Protein AF-A0A225DKT0-F1 (afdb_monomer)

Radius of gyration: 13.2 Å; Cα contacts (8 Å, |Δi|>4): 100; chains: 1; bounding box: 33×25×31 Å

Nearest PDB structures (foldseek):
  6cvk-assembly1_C  TM=4.003E-01  e=2.630E+00  Hepatitis B virus
  5j0l-assembly3_F  TM=2.875E-01  e=6.139E+00  synthetic construct

Foldseek 3Di:
DDADDPPQNVLLVQLVVVLVVVLVVCVVVVPDDPVLSVLSCQLNVCSVVCRRVVVPDDPVCSLVVRQVVSCVVCPVVPGDNSNVSSVVSRVVTVD

Organism: NCBI:txid1908690

Secondary structure (DSSP, 8-state):
-PPPPTTHHHHHHHHHHHHHHHHHHHHHH--S-HHHHHHHHHHHTTHHHHHHSGGG--HHHIIIIIIIHHHHHHTTTT---HHHHHHHHHHHHH-

pLDDT: mean 95.81, std 5.33, range [65.56, 98.62]

Solvent-accessible surface area (backbone atoms only — not comparable to full-atom values): 5147 Å² total; per-residue (Å²): 123,38,63,41,54,84,28,54,37,60,14,52,51,51,40,47,53,52,48,54,52,49,48,53,54,37,70,70,68,58,81,56,54,72,65,61,51,49,47,54,48,67,36,46,68,60,48,76,59,33,42,53,32,28,86,75,53,53,63,69,56,52,42,53,70,22,22,37,44,43,24,63,76,26,57,95,66,85,49,67,59,42,3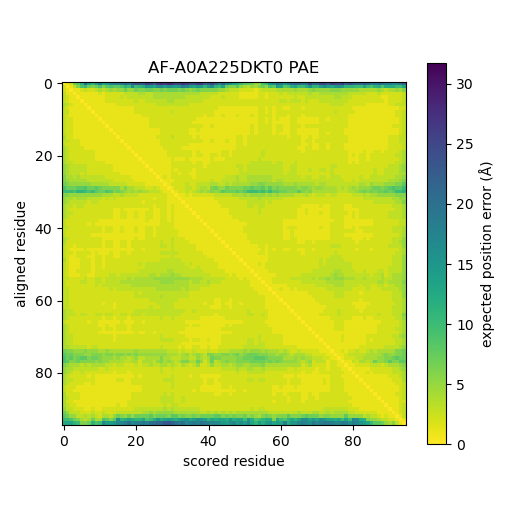9,60,53,26,51,53,36,32,56,67,60,66,109

Sequence (95 aa):
MAVAPEPYLSACVEVLHRASTTCRVWGWSGEVSAEHLADLMDAIHNIPYLVQNWERCDVPFLRESFLLAYQRKWAGRGGIALCDIFDQVVARVGE

Structure (mmCIF, N/CA/C/O backbone):
data_AF-A0A225DKT0-F1
#
_entry.id   AF-A0A225DKT0-F1
#
loop_
_atom_site.group_PDB
_atom_site.id
_atom_site.type_symbol
_atom_site.label_atom_id
_atom_site.label_alt_id
_atom_site.label_comp_id
_atom_site.label_asym_id
_atom_site.label_entity_id
_atom_site.label_seq_id
_atom_site.pdbx_PDB_ins_code
_atom_site.Cartn_x
_atom_site.Cartn_y
_atom_site.Cartn_z
_atom_site.occupancy
_atom_site.B_iso_or_equiv
_atom_site.auth_seq_id
_atom_site.auth_comp_id
_atom_site.auth_asym_id
_atom_site.auth_atom_id
_atom_site.pdbx_PDB_model_num
ATOM 1 N N . MET A 1 1 ? 13.106 9.753 -15.514 1.00 66.69 1 MET A N 1
ATOM 2 C CA . MET A 1 1 ? 11.649 9.588 -15.433 1.00 66.69 1 MET A CA 1
ATOM 3 C C . MET A 1 1 ? 11.253 8.375 -16.241 1.00 66.69 1 MET A C 1
ATOM 5 O O . MET A 1 1 ? 11.037 8.479 -17.445 1.00 66.69 1 MET A O 1
ATOM 9 N N . ALA A 1 2 ? 11.225 7.224 -15.582 1.00 84.44 2 ALA A N 1
ATOM 10 C CA . ALA A 1 2 ? 10.561 6.035 -16.081 1.00 84.44 2 ALA A CA 1
ATOM 11 C C . ALA A 1 2 ? 9.245 5.863 -15.315 1.00 84.44 2 ALA A C 1
ATOM 13 O O . ALA A 1 2 ? 9.207 6.005 -14.092 1.00 84.44 2 ALA A O 1
ATOM 14 N N . VAL A 1 3 ? 8.168 5.566 -16.037 1.00 94.31 3 VAL A N 1
ATOM 15 C CA . VAL A 1 3 ? 6.936 5.078 -15.412 1.00 94.31 3 VAL A CA 1
ATOM 16 C C . VAL A 1 3 ? 7.209 3.682 -14.846 1.00 94.31 3 VAL A C 1
ATOM 18 O O . VAL A 1 3 ? 8.041 2.952 -15.394 1.00 94.31 3 VAL A O 1
ATOM 21 N N . ALA A 1 4 ? 6.532 3.316 -13.757 1.00 96.56 4 ALA A N 1
ATOM 22 C CA . ALA A 1 4 ? 6.591 1.965 -13.214 1.00 96.56 4 ALA A CA 1
ATOM 23 C C . ALA A 1 4 ? 6.316 0.929 -14.319 1.00 96.56 4 ALA A C 1
ATOM 25 O O . ALA A 1 4 ? 5.342 1.080 -15.060 1.00 96.56 4 ALA A O 1
ATOM 26 N N . PRO A 1 5 ? 7.153 -0.109 -14.462 1.00 96.81 5 PRO A N 1
ATOM 27 C CA . PRO A 1 5 ? 6.863 -1.205 -15.362 1.00 96.81 5 PRO A CA 1
ATOM 28 C C . PRO A 1 5 ? 5.780 -2.097 -14.756 1.00 96.81 5 PRO A C 1
ATOM 30 O O . PRO A 1 5 ? 5.572 -2.127 -13.538 1.00 96.81 5 PRO A O 1
ATOM 33 N N . GLU A 1 6 ? 5.131 -2.886 -15.602 1.00 97.00 6 GLU A N 1
ATOM 34 C CA . GLU A 1 6 ? 4.370 -4.025 -15.107 1.00 97.00 6 GLU A CA 1
ATOM 35 C C . GLU A 1 6 ? 5.312 -5.100 -14.534 1.00 97.00 6 GLU A C 1
ATOM 37 O O . GLU A 1 6 ? 6.459 -5.213 -14.980 1.00 97.00 6 GLU A O 1
ATOM 42 N N . PRO A 1 7 ? 4.872 -5.860 -13.515 1.00 97.56 7 PRO A N 1
ATOM 43 C CA . PRO A 1 7 ? 3.529 -5.848 -12.913 1.00 97.56 7 PRO A CA 1
ATOM 44 C C . PRO A 1 7 ? 3.331 -4.789 -11.804 1.00 97.56 7 PRO A C 1
ATOM 46 O O . PRO A 1 7 ? 2.271 -4.697 -11.179 1.00 97.56 7 PRO A O 1
ATOM 49 N N . TYR A 1 8 ? 4.369 -4.004 -11.505 1.00 98.00 8 TYR A N 1
ATOM 50 C CA . TYR A 1 8 ? 4.384 -3.104 -10.353 1.00 98.00 8 TYR A CA 1
ATOM 51 C C . TYR A 1 8 ? 3.480 -1.885 -10.516 1.00 98.00 8 TYR A C 1
ATOM 53 O O . TYR A 1 8 ? 2.924 -1.416 -9.521 1.00 98.00 8 TYR A O 1
ATOM 61 N N . LEU A 1 9 ? 3.308 -1.383 -11.742 1.00 97.94 9 LEU A N 1
A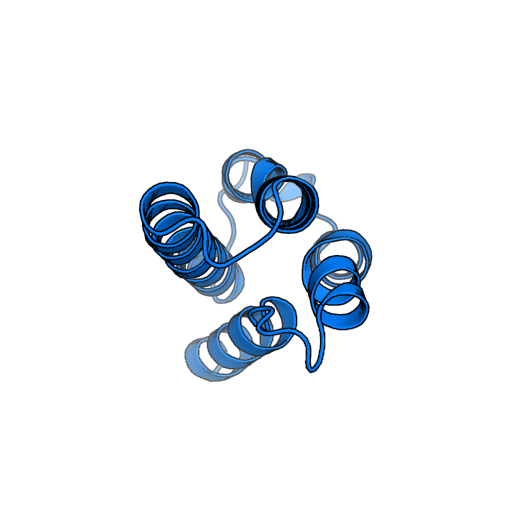TOM 62 C CA . LEU A 1 9 ? 2.348 -0.318 -12.023 1.00 97.94 9 LEU A CA 1
ATOM 63 C C . LEU A 1 9 ? 0.935 -0.748 -11.626 1.00 97.94 9 LEU A C 1
ATOM 65 O O . LEU A 1 9 ? 0.301 -0.063 -10.821 1.00 97.94 9 LEU A O 1
ATOM 69 N N . SER A 1 10 ? 0.474 -1.900 -12.122 1.00 98.38 10 SER A N 1
ATOM 70 C CA . SER A 1 10 ? -0.836 -2.448 -11.768 1.00 98.38 10 SER A CA 1
ATOM 71 C C . SER A 1 10 ? -0.978 -2.667 -10.262 1.00 98.38 10 SER A C 1
ATOM 73 O O . SER A 1 10 ? -2.000 -2.300 -9.680 1.00 98.38 10 SER A O 1
ATOM 75 N N . ALA A 1 11 ? 0.052 -3.203 -9.602 1.00 98.50 11 ALA A N 1
ATOM 76 C CA . ALA A 1 11 ? 0.025 -3.435 -8.158 1.00 98.50 11 ALA A CA 1
ATOM 77 C C . ALA A 1 11 ? -0.085 -2.129 -7.351 1.00 98.50 11 ALA A C 1
ATOM 79 O O . ALA A 1 11 ? -0.902 -2.025 -6.435 1.00 98.50 11 ALA A O 1
ATOM 80 N N . CYS A 1 12 ? 0.683 -1.102 -7.722 1.00 98.38 12 CYS A N 1
ATOM 81 C CA . CYS A 1 12 ? 0.630 0.218 -7.096 1.00 98.38 12 CYS A CA 1
ATOM 82 C C . CYS A 1 12 ? -0.734 0.895 -7.283 1.00 98.38 12 CYS A C 1
ATOM 84 O O . CYS A 1 12 ? -1.272 1.481 -6.341 1.00 98.38 12 CYS A O 1
ATOM 86 N N . VAL A 1 13 ? -1.298 0.814 -8.491 1.00 98.38 13 VAL A N 1
ATOM 87 C CA . VAL A 1 13 ? -2.608 1.396 -8.807 1.00 98.38 13 VAL A CA 1
ATOM 88 C C . VAL A 1 13 ? -3.722 0.697 -8.028 1.00 98.38 13 VAL A C 1
ATOM 90 O O . VAL A 1 13 ? -4.584 1.382 -7.476 1.00 98.38 13 VAL A O 1
ATOM 93 N N . GLU A 1 14 ? -3.691 -0.634 -7.913 1.00 98.62 14 GLU A N 1
ATOM 94 C CA . GLU A 1 14 ? -4.681 -1.382 -7.127 1.00 98.62 14 GLU A CA 1
ATOM 95 C C . GLU A 1 14 ? -4.602 -1.023 -5.635 1.00 98.62 14 GLU A C 1
ATOM 97 O O . GLU A 1 14 ? -5.627 -0.733 -5.015 1.00 98.62 14 GLU A O 1
ATOM 102 N N . VAL A 1 15 ? -3.393 -0.969 -5.060 1.00 98.62 15 VAL A N 1
ATOM 103 C CA . VAL A 1 15 ? -3.181 -0.540 -3.666 1.00 98.62 15 VAL A CA 1
ATOM 104 C C . VAL A 1 15 ? -3.757 0.856 -3.434 1.00 98.62 15 VAL A C 1
ATOM 106 O O . VAL A 1 15 ? -4.524 1.054 -2.488 1.00 98.62 15 VAL A O 1
ATOM 109 N N . LEU A 1 16 ? -3.442 1.810 -4.316 1.00 98.44 16 LEU A N 1
ATOM 110 C CA . LEU A 1 16 ? -3.943 3.180 -4.230 1.00 98.44 16 LEU A CA 1
ATOM 111 C C . LEU A 1 16 ? -5.477 3.215 -4.305 1.00 98.44 16 LEU A C 1
ATOM 113 O O . LEU A 1 16 ? -6.124 3.825 -3.456 1.00 98.44 16 LEU A O 1
ATOM 117 N N . HIS A 1 17 ? -6.069 2.510 -5.271 1.00 98.50 17 HIS A N 1
ATOM 118 C CA . HIS A 1 17 ? -7.519 2.438 -5.449 1.00 98.50 17 HIS A CA 1
ATOM 119 C C . HIS A 1 17 ? -8.234 1.896 -4.201 1.00 98.50 17 HIS A C 1
ATOM 121 O O . HIS A 1 17 ? -9.199 2.503 -3.714 1.00 98.50 17 HIS A O 1
ATOM 127 N N . ARG A 1 18 ? -7.751 0.772 -3.658 1.00 98.44 18 ARG A N 1
ATOM 128 C CA . ARG A 1 18 ? -8.332 0.117 -2.478 1.00 98.44 18 ARG A CA 1
ATOM 129 C C . ARG A 1 18 ? -8.207 0.983 -1.235 1.00 98.44 18 ARG A C 1
ATOM 131 O O . ARG A 1 18 ? -9.199 1.173 -0.528 1.00 98.44 18 ARG A O 1
ATOM 138 N N . ALA A 1 19 ? -7.023 1.538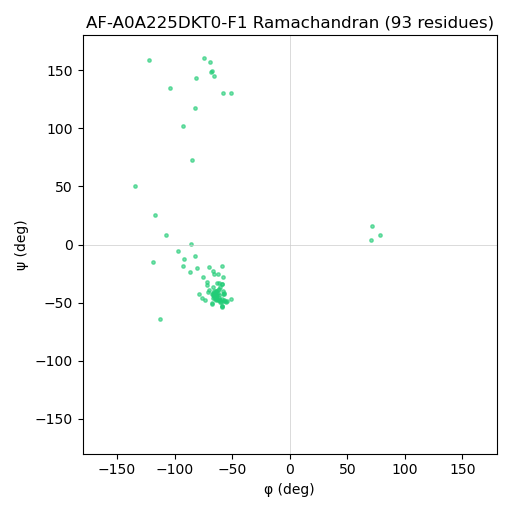 -0.991 1.00 98.19 19 ALA A N 1
ATOM 139 C CA . ALA A 1 19 ? -6.761 2.394 0.157 1.00 98.19 19 ALA A CA 1
ATOM 140 C C . ALA A 1 19 ? -7.591 3.682 0.113 1.00 98.19 19 ALA A C 1
ATOM 142 O O . ALA A 1 19 ? -8.264 4.000 1.092 1.00 98.19 19 ALA A O 1
ATOM 143 N N . SER A 1 20 ? -7.629 4.389 -1.021 1.00 98.06 20 SER A N 1
ATOM 144 C CA . SER A 1 20 ? -8.414 5.624 -1.152 1.00 98.06 20 SER A CA 1
ATOM 145 C C . SER A 1 20 ? -9.919 5.381 -1.000 1.00 98.06 20 SER A C 1
ATOM 147 O O . SER A 1 20 ? -10.603 6.144 -0.316 1.00 98.06 20 SER A O 1
ATOM 149 N N . THR A 1 21 ? -10.445 4.297 -1.580 1.00 97.88 21 THR A N 1
ATOM 150 C CA . THR A 1 21 ? -11.870 3.947 -1.446 1.00 97.88 21 THR A CA 1
ATOM 151 C C . THR A 1 21 ? -12.218 3.588 -0.003 1.00 97.88 21 THR A C 1
ATOM 153 O O . THR A 1 21 ? -13.214 4.080 0.531 1.00 97.88 21 THR A O 1
ATOM 156 N N . THR A 1 22 ? -11.371 2.788 0.648 1.00 96.88 22 THR A N 1
ATOM 157 C CA . THR A 1 22 ? -11.533 2.404 2.057 1.00 96.88 22 THR A CA 1
ATOM 158 C C . THR A 1 22 ? -11.488 3.629 2.966 1.00 96.88 22 THR A C 1
ATOM 160 O O . THR A 1 22 ? -12.397 3.834 3.765 1.00 96.88 22 THR A O 1
ATOM 163 N N . CYS A 1 23 ? -10.499 4.506 2.776 1.00 96.62 23 CYS A N 1
ATOM 164 C CA . CYS A 1 23 ? -10.369 5.753 3.524 1.00 96.62 23 CYS A CA 1
ATOM 165 C C . CYS A 1 23 ? -11.611 6.639 3.398 1.00 96.62 23 CYS A C 1
ATOM 167 O O . CYS A 1 23 ? -12.060 7.204 4.391 1.00 96.62 23 CYS A O 1
ATOM 169 N N . ARG A 1 24 ? -12.197 6.751 2.198 1.00 96.62 24 ARG A N 1
ATOM 170 C CA . ARG A 1 24 ? -13.436 7.515 1.992 1.00 96.62 24 ARG A CA 1
ATOM 171 C C . ARG A 1 24 ? -14.601 6.934 2.797 1.00 96.62 24 ARG A C 1
ATOM 173 O O . ARG A 1 24 ? -15.338 7.691 3.421 1.00 96.62 24 ARG A O 1
ATOM 180 N N . VAL A 1 25 ? -14.786 5.614 2.764 1.00 96.50 25 VAL A N 1
ATOM 181 C CA . VAL A 1 25 ? -15.884 4.939 3.480 1.00 96.50 25 VAL A CA 1
ATOM 182 C C . VAL A 1 25 ? -15.705 5.060 4.993 1.00 96.50 25 VAL A C 1
ATOM 184 O O . VAL A 1 25 ? -16.643 5.424 5.701 1.00 96.50 25 VAL A O 1
ATOM 187 N N . TRP A 1 26 ? -14.499 4.809 5.491 1.00 96.38 26 TRP A N 1
ATOM 188 C CA . TRP A 1 26 ? -14.174 4.912 6.911 1.00 96.38 26 TRP A CA 1
ATOM 189 C C . TRP A 1 26 ? -14.233 6.344 7.437 1.00 96.38 26 TRP A C 1
ATOM 191 O O . TRP A 1 26 ? -14.798 6.579 8.500 1.00 96.38 26 TRP A O 1
ATOM 201 N N . GLY A 1 27 ? -13.726 7.312 6.674 1.00 95.00 27 GLY A N 1
ATOM 202 C CA . GLY A 1 27 ? -13.815 8.727 7.029 1.00 95.00 27 GLY A CA 1
ATOM 203 C C . GLY A 1 27 ? -15.257 9.235 7.098 1.00 95.00 27 GLY A C 1
ATOM 204 O O . GLY A 1 27 ? -15.560 10.088 7.924 1.00 95.00 27 GLY A O 1
ATOM 205 N N . TRP A 1 28 ? -16.155 8.696 6.266 1.00 95.94 28 TRP A N 1
ATOM 206 C CA . TRP A 1 28 ? -17.583 9.022 6.316 1.00 95.94 28 TRP A CA 1
ATOM 207 C C . TRP A 1 28 ? -18.315 8.342 7.478 1.00 95.94 28 TRP A C 1
ATOM 209 O O . TRP A 1 28 ? -19.115 8.976 8.159 1.00 95.94 28 TRP A O 1
ATOM 219 N N . SER A 1 29 ? -18.071 7.047 7.682 1.00 95.81 29 SER A N 1
ATOM 220 C CA . SER A 1 29 ? -18.777 6.246 8.691 1.00 95.81 29 SER A CA 1
ATOM 221 C C . SER A 1 29 ? -18.316 6.529 10.123 1.00 95.81 29 SER A C 1
ATOM 223 O O . SER A 1 29 ? -19.102 6.366 11.053 1.00 95.81 29 SER A O 1
ATOM 225 N N . GLY A 1 30 ? -17.060 6.946 10.312 1.00 92.12 30 GLY A N 1
ATOM 226 C CA . GLY A 1 30 ? -16.466 7.127 11.638 1.00 92.12 30 GLY A CA 1
ATOM 227 C C . GLY A 1 30 ? -16.186 5.811 12.376 1.00 92.12 30 GLY A C 1
ATOM 228 O O . GLY A 1 30 ? -15.990 5.826 13.587 1.00 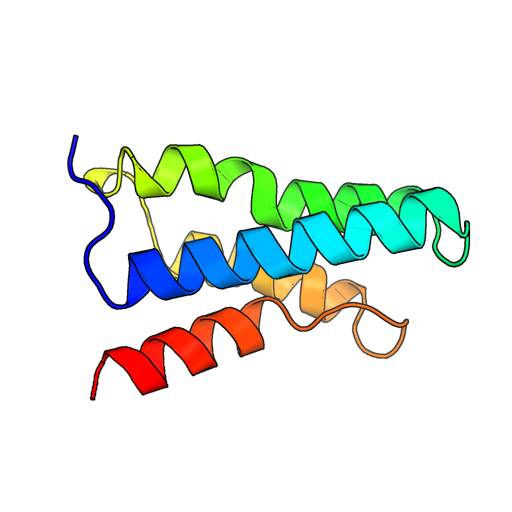92.12 30 GLY A O 1
ATOM 229 N N . GLU A 1 31 ? -16.177 4.676 11.668 1.00 89.56 31 GLU A N 1
ATOM 230 C CA . GLU A 1 31 ? -15.982 3.335 12.247 1.00 89.56 31 GLU A CA 1
ATOM 231 C C . GLU A 1 31 ? -14.555 3.076 12.749 1.00 89.56 31 GLU A C 1
ATOM 233 O O . GLU A 1 31 ? -14.334 2.178 13.561 1.00 89.56 31 GLU A O 1
ATOM 238 N N . VAL A 1 32 ? -13.582 3.860 12.281 1.00 94.88 32 VAL A N 1
ATOM 239 C CA . VAL A 1 32 ? -12.168 3.732 12.651 1.00 94.88 32 VAL A CA 1
ATOM 240 C C . VAL A 1 32 ? -11.644 5.034 13.252 1.00 94.88 32 VAL A C 1
ATOM 242 O O . VAL A 1 32 ? -12.187 6.116 13.021 1.00 94.88 32 VAL A O 1
ATOM 245 N N . SER A 1 33 ? -10.558 4.943 14.019 1.00 96.31 33 SER A N 1
ATOM 246 C CA . SER A 1 33 ? -9.932 6.124 14.613 1.00 96.31 33 SER A CA 1
ATOM 247 C C . SER A 1 33 ? -9.266 7.013 13.557 1.00 96.31 33 SER A C 1
ATOM 249 O O . SER A 1 33 ? -8.846 6.556 12.492 1.00 96.31 33 SER A O 1
ATOM 251 N N . ALA A 1 34 ? -9.092 8.296 13.884 1.00 96.88 34 ALA A N 1
ATOM 252 C CA . ALA A 1 34 ? -8.329 9.219 13.044 1.00 96.88 34 ALA A CA 1
ATOM 253 C C . ALA A 1 34 ? -6.877 8.750 12.824 1.00 96.88 34 ALA A C 1
ATOM 255 O O . ALA A 1 34 ? -6.338 8.933 11.738 1.00 96.88 34 ALA A O 1
ATOM 256 N N . GLU A 1 35 ? -6.268 8.100 13.825 1.00 97.75 35 GLU A N 1
ATOM 257 C CA . GLU A 1 35 ? -4.937 7.488 13.705 1.00 97.75 35 GLU A CA 1
ATOM 258 C C . GLU A 1 35 ? -4.920 6.389 12.635 1.00 97.75 35 GLU A C 1
ATOM 260 O O . GLU A 1 35 ? -4.015 6.346 11.808 1.00 97.75 35 GLU A O 1
ATOM 265 N N . HIS A 1 36 ? -5.950 5.538 12.596 1.00 97.81 36 HIS A N 1
ATOM 266 C CA . HIS A 1 36 ? -6.048 4.461 11.609 1.00 97.81 36 HIS A CA 1
ATOM 267 C C . HIS A 1 36 ? -6.156 5.003 10.179 1.00 97.81 36 HIS A C 1
ATOM 269 O O . HIS A 1 36 ? -5.516 4.477 9.267 1.00 97.81 36 HIS A O 1
ATOM 275 N N . LEU A 1 37 ? -6.917 6.083 9.981 1.00 97.62 37 LEU A N 1
ATOM 276 C CA . LEU A 1 37 ? -6.996 6.775 8.691 1.00 97.62 37 LEU A CA 1
ATOM 277 C C . LEU A 1 37 ? -5.669 7.431 8.305 1.00 97.62 37 LEU A C 1
ATOM 279 O O . LEU A 1 37 ? -5.255 7.318 7.152 1.00 97.62 37 LEU A O 1
ATOM 283 N N . ALA A 1 38 ? -5.009 8.098 9.255 1.00 98.12 38 ALA A N 1
ATOM 284 C CA . ALA A 1 38 ? -3.725 8.748 9.023 1.00 98.12 38 ALA A CA 1
ATOM 285 C C . ALA A 1 38 ? -2.663 7.728 8.596 1.00 98.12 38 ALA A C 1
ATOM 287 O O . ALA A 1 38 ? -2.067 7.889 7.535 1.00 98.12 38 ALA A O 1
ATOM 288 N N . ASP A 1 39 ? -2.522 6.623 9.334 1.00 98.50 39 ASP A N 1
ATOM 289 C CA . ASP A 1 39 ? -1.576 5.561 8.981 1.00 98.50 39 ASP A CA 1
ATOM 290 C C . ASP A 1 39 ? -1.883 4.944 7.607 1.00 98.50 39 ASP A C 1
ATOM 292 O O . ASP A 1 39 ? -0.967 4.571 6.874 1.00 98.50 39 ASP A O 1
ATOM 296 N N . LEU A 1 40 ? -3.169 4.811 7.248 1.00 98.44 40 LEU A N 1
ATOM 297 C CA . LEU A 1 40 ? -3.558 4.290 5.937 1.00 98.44 40 LEU A CA 1
ATOM 298 C C . LEU A 1 40 ? -3.095 5.226 4.815 1.00 98.44 40 LEU A C 1
ATOM 300 O O . LEU A 1 40 ? -2.599 4.752 3.794 1.00 98.44 40 LEU A O 1
ATOM 304 N N . MET A 1 41 ? -3.254 6.540 4.987 1.00 98.38 41 MET A N 1
ATOM 305 C CA . MET A 1 41 ? -2.788 7.526 4.007 1.00 98.38 41 MET A CA 1
ATOM 306 C C . MET A 1 41 ? -1.262 7.607 3.966 1.00 98.38 41 MET A C 1
ATOM 308 O O . MET A 1 41 ? -0.687 7.646 2.875 1.00 98.38 41 MET A O 1
ATOM 312 N N . ASP A 1 42 ? -0.598 7.518 5.116 1.00 98.38 42 ASP A N 1
ATOM 313 C CA . ASP A 1 42 ? 0.861 7.461 5.197 1.00 98.38 42 ASP A CA 1
ATOM 314 C C . ASP A 1 42 ? 1.422 6.230 4.473 1.00 98.38 42 ASP A C 1
ATOM 316 O O . ASP A 1 42 ? 2.459 6.325 3.818 1.00 98.38 42 ASP A O 1
ATOM 320 N N . ALA A 1 43 ? 0.709 5.103 4.468 1.00 98.50 43 ALA A N 1
ATOM 321 C CA . ALA A 1 43 ? 1.131 3.914 3.732 1.00 98.50 43 ALA A CA 1
ATOM 322 C C . ALA A 1 43 ? 1.138 4.095 2.198 1.00 98.50 43 ALA A C 1
ATOM 324 O O . ALA A 1 43 ? 1.876 3.393 1.508 1.00 98.50 43 ALA A O 1
ATOM 325 N N . ILE A 1 44 ? 0.327 5.008 1.645 1.00 98.31 44 ILE A N 1
ATOM 326 C CA . ILE A 1 44 ? 0.111 5.113 0.188 1.00 98.31 44 ILE A CA 1
ATOM 327 C C . ILE A 1 44 ? 0.521 6.448 -0.442 1.00 98.31 44 ILE A C 1
ATOM 329 O O . ILE A 1 44 ? 0.645 6.515 -1.665 1.00 98.31 44 ILE A O 1
ATOM 333 N N . HIS A 1 45 ? 0.750 7.508 0.340 1.00 97.75 45 HIS A N 1
ATOM 334 C CA . HIS A 1 45 ? 0.949 8.869 -0.185 1.00 97.75 45 HIS A CA 1
ATOM 335 C C . HIS A 1 45 ? 2.119 9.007 -1.173 1.00 97.75 45 HIS A C 1
ATOM 337 O O . HIS A 1 45 ? 2.075 9.853 -2.065 1.00 97.75 45 HIS A O 1
ATOM 343 N N . ASN A 1 46 ? 3.148 8.163 -1.047 1.00 97.06 46 ASN A N 1
ATOM 344 C CA . ASN A 1 46 ? 4.312 8.178 -1.935 1.00 97.06 46 ASN A CA 1
ATOM 345 C C . ASN A 1 46 ? 4.078 7.457 -3.266 1.00 97.06 46 ASN A C 1
ATOM 347 O O . ASN A 1 46 ? 4.798 7.721 -4.230 1.00 97.06 46 ASN A O 1
ATOM 351 N N . ILE A 1 47 ? 3.080 6.571 -3.351 1.00 97.75 47 ILE A N 1
ATOM 352 C CA . ILE A 1 47 ? 2.845 5.735 -4.535 1.00 97.75 47 ILE A CA 1
ATOM 353 C C . ILE A 1 47 ? 2.693 6.582 -5.812 1.00 97.75 47 ILE A C 1
ATOM 355 O O . ILE A 1 47 ? 3.423 6.304 -6.763 1.00 97.75 47 ILE A O 1
ATOM 359 N N . PRO A 1 48 ? 1.856 7.644 -5.867 1.00 97.62 48 P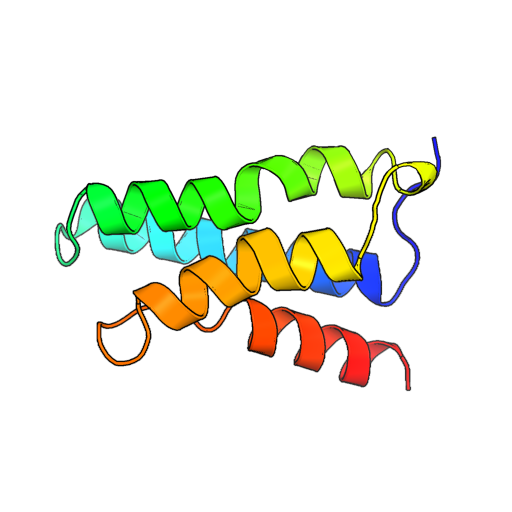RO A N 1
ATOM 360 C CA . PRO A 1 48 ? 1.690 8.448 -7.084 1.00 97.62 48 PRO A CA 1
ATOM 361 C C . PRO A 1 48 ? 2.986 9.090 -7.592 1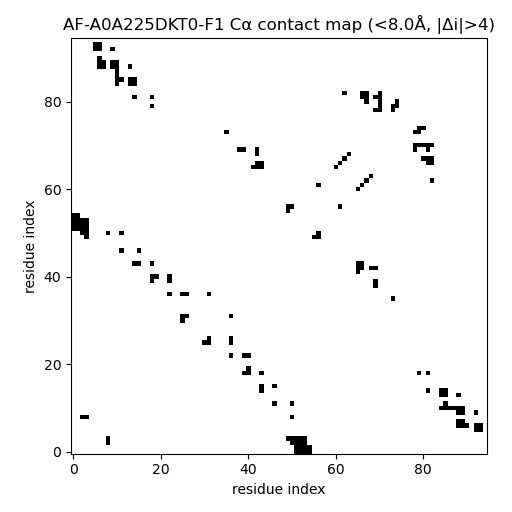.00 97.62 48 PRO A C 1
ATOM 363 O O . PRO A 1 48 ? 3.176 9.241 -8.801 1.00 97.62 48 PRO A O 1
ATOM 366 N N . TYR A 1 49 ? 3.878 9.476 -6.678 1.00 96.81 49 TYR A N 1
ATOM 367 C CA . TYR A 1 49 ? 5.180 10.030 -7.031 1.00 96.81 49 TYR A CA 1
ATOM 368 C C . TYR A 1 49 ? 6.123 8.939 -7.548 1.00 96.81 49 TYR A C 1
ATOM 370 O O . TYR A 1 49 ? 6.740 9.110 -8.602 1.00 96.81 49 TYR A O 1
ATOM 378 N N . LEU A 1 50 ? 6.205 7.810 -6.836 1.00 96.44 50 LEU A N 1
ATOM 379 C CA . LEU A 1 50 ? 7.097 6.701 -7.171 1.00 96.44 50 LEU A CA 1
ATOM 380 C C . LEU A 1 50 ? 6.744 6.062 -8.517 1.00 96.44 50 LEU A C 1
ATOM 382 O O . LEU A 1 50 ? 7.648 5.798 -9.303 1.00 96.44 50 LEU A O 1
ATOM 386 N N . VAL A 1 51 ? 5.456 5.894 -8.844 1.00 97.00 51 VAL A N 1
ATOM 387 C CA . VAL A 1 51 ? 5.053 5.303 -10.136 1.00 97.00 51 VAL A CA 1
ATOM 388 C C . VAL A 1 51 ? 5.405 6.169 -11.346 1.00 97.00 51 VAL A C 1
ATOM 390 O O . VAL A 1 51 ? 5.531 5.643 -12.446 1.00 97.00 51 VAL A O 1
ATOM 393 N N . GLN A 1 52 ? 5.586 7.480 -11.166 1.00 96.88 52 GLN A N 1
ATOM 394 C CA . GLN A 1 52 ? 6.021 8.401 -12.228 1.00 96.88 52 GLN A CA 1
ATOM 395 C C . GLN A 1 52 ? 7.548 8.586 -12.277 1.00 96.88 52 GLN A C 1
ATOM 397 O O . GLN A 1 52 ? 8.075 9.157 -13.233 1.00 96.88 52 GLN A O 1
ATOM 402 N N . ASN A 1 53 ? 8.256 8.133 -11.240 1.00 96.75 53 ASN A N 1
ATOM 403 C CA . ASN A 1 53 ? 9.697 8.307 -11.052 1.00 96.75 53 ASN A CA 1
ATOM 404 C C . ASN A 1 53 ? 10.330 6.979 -10.621 1.00 96.75 53 ASN A C 1
ATOM 406 O O . ASN A 1 53 ? 11.039 6.918 -9.614 1.00 96.75 53 ASN A O 1
ATOM 410 N N . TRP A 1 54 ? 10.032 5.904 -11.353 1.00 96.38 54 TRP A N 1
ATOM 411 C CA . TRP A 1 54 ? 10.296 4.535 -10.916 1.00 96.38 54 TRP A CA 1
ATOM 412 C C . TRP A 1 54 ? 11.774 4.228 -10.698 1.00 96.38 54 TRP A C 1
ATOM 414 O O . TRP A 1 54 ? 12.114 3.402 -9.861 1.00 96.38 54 TRP A O 1
ATOM 424 N N . GLU A 1 55 ? 12.674 4.945 -11.369 1.00 95.19 55 GLU A N 1
ATOM 425 C CA . GLU A 1 55 ? 14.114 4.846 -11.120 1.00 95.19 55 GLU A CA 1
ATOM 426 C C . GLU A 1 55 ? 14.518 5.175 -9.669 1.00 95.19 55 GLU A C 1
ATOM 428 O O . GLU A 1 55 ? 15.619 4.837 -9.245 1.00 95.19 55 GLU A O 1
ATOM 433 N N . ARG A 1 56 ? 13.643 5.854 -8.915 1.00 93.69 56 ARG A N 1
ATOM 434 C CA . ARG A 1 56 ? 13.816 6.181 -7.493 1.00 93.69 56 ARG A CA 1
ATOM 435 C C . ARG A 1 56 ? 13.101 5.199 -6.566 1.00 93.69 56 ARG A C 1
ATOM 437 O O . ARG A 1 56 ? 13.185 5.355 -5.350 1.00 93.69 56 ARG A O 1
ATOM 444 N N . CYS A 1 57 ? 12.338 4.255 -7.113 1.00 95.56 57 CYS A N 1
ATOM 445 C CA . CYS A 1 57 ? 11.555 3.323 -6.323 1.00 95.56 57 CYS A CA 1
ATOM 446 C C . CYS A 1 57 ? 12.425 2.160 -5.845 1.00 95.56 57 CYS A C 1
ATOM 448 O O . CYS A 1 57 ? 12.928 1.367 -6.637 1.00 95.56 57 CYS A O 1
ATOM 450 N N . ASP A 1 58 ? 12.548 2.043 -4.527 1.00 96.75 58 ASP A N 1
ATOM 451 C CA . ASP A 1 58 ? 12.989 0.825 -3.859 1.00 96.75 58 ASP A CA 1
ATOM 452 C C . ASP A 1 58 ? 11.734 0.022 -3.489 1.00 96.75 58 ASP A C 1
ATOM 454 O O . ASP A 1 58 ? 11.000 0.372 -2.560 1.00 96.75 58 ASP A O 1
ATOM 458 N N . VAL A 1 59 ? 11.439 -1.011 -4.283 1.00 96.06 59 VAL A N 1
ATOM 459 C CA . VAL A 1 59 ? 10.236 -1.841 -4.112 1.00 96.06 59 VAL A CA 1
ATOM 460 C C . VAL A 1 59 ? 10.229 -2.563 -2.758 1.00 96.06 59 VAL A C 1
ATOM 462 O O . VAL A 1 59 ? 9.205 -2.474 -2.075 1.00 96.06 59 VAL A O 1
ATOM 465 N N . PRO A 1 60 ? 11.318 -3.233 -2.318 1.00 97.12 60 PRO A N 1
ATOM 466 C CA . PRO A 1 60 ? 11.411 -3.756 -0.956 1.00 97.12 60 PRO A CA 1
ATOM 467 C C . PRO A 1 60 ? 11.092 -2.709 0.113 1.00 97.12 60 PRO A C 1
ATOM 469 O O . PRO A 1 60 ? 10.272 -2.971 0.991 1.00 97.12 60 PRO A O 1
ATOM 472 N N . PHE A 1 61 ? 11.657 -1.503 0.011 1.00 95.88 61 PHE A N 1
ATOM 473 C CA . PHE A 1 61 ? 11.407 -0.444 0.987 1.00 95.88 61 PHE A CA 1
ATOM 474 C C . PHE A 1 61 ? 9.950 0.036 0.979 1.00 95.88 61 PHE A C 1
ATOM 476 O O . PHE A 1 61 ? 9.347 0.142 2.049 1.00 95.88 61 PHE A O 1
ATOM 483 N N . LEU A 1 62 ? 9.360 0.276 -0.201 1.00 96.81 62 L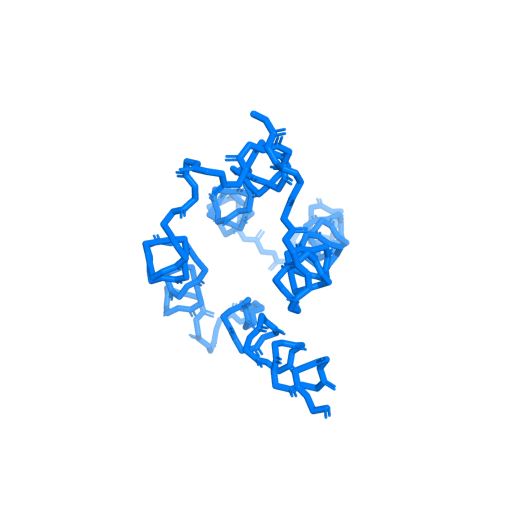EU A N 1
ATOM 484 C CA . LEU A 1 62 ? 7.938 0.616 -0.349 1.00 96.81 62 LEU A CA 1
ATOM 485 C C . LEU A 1 62 ? 7.055 -0.442 0.326 1.00 96.81 62 LEU A C 1
ATOM 487 O O . LEU A 1 62 ? 6.168 -0.125 1.122 1.00 96.81 62 LEU A O 1
ATOM 491 N N . ARG A 1 63 ? 7.327 -1.711 0.027 1.00 97.50 63 ARG A N 1
ATOM 492 C CA . ARG A 1 63 ? 6.548 -2.844 0.517 1.00 97.50 63 ARG A CA 1
ATOM 493 C C . ARG A 1 63 ? 6.690 -3.027 2.028 1.00 97.50 63 ARG A C 1
ATOM 495 O O . ARG A 1 63 ? 5.683 -3.143 2.718 1.00 97.50 63 ARG A O 1
ATOM 502 N N . GLU A 1 64 ? 7.909 -3.049 2.556 1.00 96.31 64 GLU A N 1
ATOM 503 C CA . GLU A 1 64 ? 8.166 -3.365 3.965 1.00 96.31 64 GLU A CA 1
ATOM 504 C C . GLU A 1 64 ? 7.887 -2.190 4.905 1.00 96.31 64 GLU A C 1
ATOM 506 O O . GLU A 1 64 ? 7.275 -2.380 5.959 1.00 96.31 64 GLU A O 1
ATOM 511 N N . SER A 1 65 ? 8.304 -0.981 4.521 1.00 95.88 65 SER A N 1
ATOM 512 C CA . SER A 1 65 ? 8.283 0.187 5.413 1.00 95.88 65 SER A CA 1
ATOM 513 C C . SER A 1 65 ? 6.953 0.928 5.409 1.00 95.88 65 SER A C 1
ATOM 515 O O . SER A 1 65 ? 6.639 1.596 6.390 1.00 95.88 65 SER A O 1
ATOM 517 N N . PHE A 1 66 ? 6.159 0.797 4.342 1.00 97.69 66 PHE A N 1
ATOM 518 C CA . PHE A 1 66 ? 4.859 1.461 4.238 1.00 97.69 66 PHE A CA 1
ATOM 519 C C . PHE A 1 66 ? 3.711 0.452 4.265 1.00 97.69 66 PHE A C 1
ATOM 521 O O . PHE A 1 66 ? 2.929 0.433 5.218 1.00 97.69 66 PHE A O 1
ATOM 528 N N . LEU A 1 67 ? 3.623 -0.432 3.264 1.00 98.44 67 LEU A N 1
ATOM 529 C CA . LEU A 1 67 ? 2.455 -1.309 3.106 1.00 98.44 67 LEU A CA 1
ATOM 530 C C . LEU A 1 67 ? 2.354 -2.343 4.234 1.00 98.44 67 LEU A C 1
ATOM 532 O O . LEU A 1 67 ? 1.316 -2.471 4.888 1.00 98.44 67 LEU A O 1
ATOM 536 N N . LEU A 1 68 ? 3.445 -3.067 4.488 1.00 98.25 68 LEU A N 1
ATOM 537 C CA . LEU A 1 68 ? 3.491 -4.107 5.510 1.00 98.25 68 LEU A CA 1
ATOM 538 C C . LEU A 1 68 ? 3.484 -3.521 6.925 1.00 98.25 68 LEU A C 1
ATOM 540 O O . LEU A 1 68 ? 2.886 -4.116 7.822 1.00 98.25 68 LEU A O 1
ATOM 544 N N . ALA A 1 69 ? 4.111 -2.360 7.134 1.00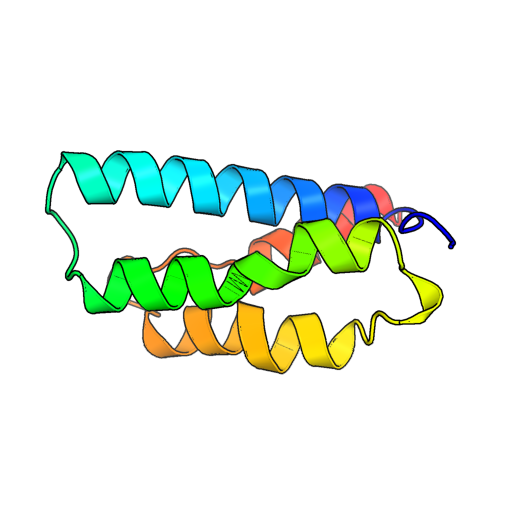 97.94 69 ALA A N 1
ATOM 545 C CA . ALA A 1 69 ? 4.090 -1.659 8.416 1.00 97.94 69 ALA A CA 1
ATOM 546 C C . ALA A 1 69 ? 2.655 -1.302 8.839 1.00 97.94 69 ALA A C 1
ATOM 548 O O . ALA A 1 69 ? 2.235 -1.657 9.944 1.00 97.94 69 ALA A O 1
ATOM 549 N N . TYR A 1 70 ? 1.876 -0.700 7.932 1.00 98.44 70 TYR A N 1
ATOM 550 C CA . TYR A 1 70 ? 0.453 -0.441 8.149 1.00 98.44 70 TYR A CA 1
ATOM 551 C C . TYR A 1 70 ? -0.323 -1.734 8.422 1.00 98.44 70 TYR A C 1
ATOM 553 O O . TYR A 1 70 ? -1.009 -1.850 9.442 1.00 98.44 70 TYR A O 1
ATOM 561 N N . GLN A 1 71 ? -0.176 -2.728 7.539 1.00 98.12 71 GLN A N 1
ATOM 562 C CA . GLN A 1 71 ? -0.897 -3.996 7.644 1.00 98.12 71 GLN A CA 1
ATOM 563 C C . GLN A 1 71 ? -0.638 -4.683 8.988 1.00 98.12 71 GLN A C 1
ATOM 565 O O . GLN A 1 71 ? -1.576 -5.159 9.617 1.00 98.12 71 GLN A O 1
ATOM 570 N N . ARG A 1 72 ? 0.611 -4.703 9.470 1.00 98.00 72 ARG A N 1
ATOM 571 C CA . ARG A 1 72 ? 0.968 -5.293 10.769 1.00 98.00 72 ARG A CA 1
ATOM 572 C C . ARG A 1 72 ? 0.369 -4.527 11.944 1.00 98.00 72 ARG A C 1
ATOM 574 O O . ARG A 1 72 ? -0.137 -5.163 12.865 1.00 98.00 72 ARG A O 1
ATOM 581 N N . LYS A 1 73 ? 0.406 -3.189 11.920 1.00 98.06 73 LYS A N 1
ATOM 582 C CA . LYS A 1 73 ? -0.154 -2.351 12.997 1.00 98.06 73 LYS A CA 1
ATOM 583 C C . LYS A 1 73 ? -1.661 -2.576 13.164 1.00 98.06 73 LYS A C 1
ATOM 585 O O . LYS A 1 73 ? -2.154 -2.630 14.291 1.00 98.06 73 LYS A O 1
ATOM 590 N N . TRP A 1 74 ? -2.374 -2.750 12.052 1.00 97.31 74 TRP A N 1
ATOM 591 C CA . TRP A 1 74 ? -3.838 -2.840 12.020 1.00 97.31 74 TRP A CA 1
ATOM 592 C C . TRP A 1 74 ? -4.388 -4.251 11.755 1.00 97.31 74 TRP A C 1
ATOM 594 O O . TRP A 1 74 ? -5.602 -4.431 11.606 1.00 97.31 74 TRP A O 1
ATOM 604 N N . ALA A 1 75 ? -3.521 -5.269 11.750 1.00 94.56 75 ALA A N 1
ATOM 605 C CA . ALA A 1 75 ? -3.909 -6.669 11.613 1.00 94.56 75 ALA A CA 1
ATOM 606 C C . ALA A 1 75 ? -4.885 -7.078 12.728 1.00 94.56 75 ALA A C 1
ATOM 608 O O . ALA A 1 75 ? -4.655 -6.819 13.910 1.00 94.56 75 ALA A O 1
ATOM 609 N N . GLY A 1 76 ? -6.004 -7.706 12.350 1.00 91.12 76 GLY A N 1
ATOM 610 C CA . GLY A 1 76 ? -7.060 -8.107 13.288 1.00 91.12 76 GLY A CA 1
ATOM 611 C C . GLY A 1 76 ? -7.879 -6.948 13.876 1.00 91.12 76 GLY A C 1
ATOM 612 O O . GLY A 1 76 ? -8.744 -7.186 14.712 1.00 91.12 76 GLY A O 1
ATOM 613 N N . ARG A 1 77 ? -7.637 -5.705 13.436 1.00 91.94 77 ARG A N 1
ATOM 614 C CA . ARG A 1 77 ? -8.330 -4.484 13.891 1.00 91.94 77 ARG A CA 1
ATOM 615 C C . ARG A 1 77 ? -9.112 -3.802 12.764 1.00 91.94 77 ARG A C 1
ATOM 617 O O . ARG A 1 77 ? -9.293 -2.593 12.778 1.00 91.94 77 ARG A O 1
ATOM 624 N N . GLY A 1 78 ? -9.514 -4.571 11.752 1.00 86.88 78 GLY A N 1
ATOM 625 C CA . GLY A 1 78 ? -10.206 -4.052 10.568 1.00 86.88 78 GLY A CA 1
ATOM 626 C C . GLY A 1 78 ? -9.294 -3.380 9.535 1.00 86.88 78 GLY A C 1
ATOM 627 O O . GLY A 1 78 ? -9.803 -2.807 8.582 1.00 86.88 78 GLY A O 1
ATOM 628 N N . GLY A 1 79 ? -7.965 -3.446 9.683 1.00 93.31 79 GLY A N 1
ATOM 629 C CA . GLY A 1 79 ? -7.027 -2.946 8.676 1.00 93.31 79 GLY A CA 1
ATOM 630 C C . GLY A 1 79 ? -7.079 -3.736 7.367 1.00 93.31 79 GLY A C 1
ATOM 631 O O . GLY A 1 79 ? -7.261 -4.954 7.371 1.00 93.31 79 GLY A O 1
ATOM 632 N N . ILE A 1 80 ? -6.880 -3.045 6.244 1.00 96.25 80 ILE A N 1
ATOM 633 C CA . ILE A 1 80 ? -6.764 -3.684 4.929 1.00 96.25 80 ILE A CA 1
ATOM 634 C C . ILE A 1 80 ? -5.351 -4.235 4.703 1.00 96.25 80 ILE A C 1
ATOM 636 O O . ILE A 1 80 ? -4.356 -3.629 5.100 1.00 96.25 80 ILE A O 1
ATOM 640 N N . ALA A 1 81 ? -5.254 -5.388 4.044 1.00 97.31 81 ALA A N 1
ATOM 641 C CA . ALA A 1 81 ? -3.985 -6.065 3.798 1.00 97.31 81 ALA A CA 1
ATOM 642 C C . ALA A 1 81 ? -3.281 -5.517 2.541 1.00 97.31 81 ALA A C 1
ATOM 644 O O . ALA A 1 81 ? -3.272 -6.152 1.488 1.00 97.31 81 ALA A O 1
ATOM 645 N N . LEU A 1 82 ? -2.737 -4.297 2.631 1.00 98.06 82 LEU A N 1
ATOM 646 C CA . LEU A 1 82 ? -2.114 -3.596 1.496 1.00 98.06 82 LEU A CA 1
ATOM 647 C C . LEU A 1 82 ? -0.959 -4.372 0.854 1.00 98.06 82 LEU A C 1
ATOM 649 O O . LEU A 1 82 ? -0.826 -4.366 -0.367 1.00 98.06 82 LEU A O 1
ATOM 653 N N . CYS A 1 83 ? -0.126 -5.019 1.672 1.00 97.56 83 CYS A N 1
ATOM 654 C CA . CYS A 1 83 ? 1.011 -5.794 1.187 1.00 97.56 83 CYS A CA 1
ATOM 655 C C . CYS A 1 83 ? 0.527 -7.025 0.414 1.00 97.56 83 CYS A C 1
ATOM 657 O O . CYS A 1 83 ? 1.023 -7.305 -0.673 1.00 97.56 83 CYS A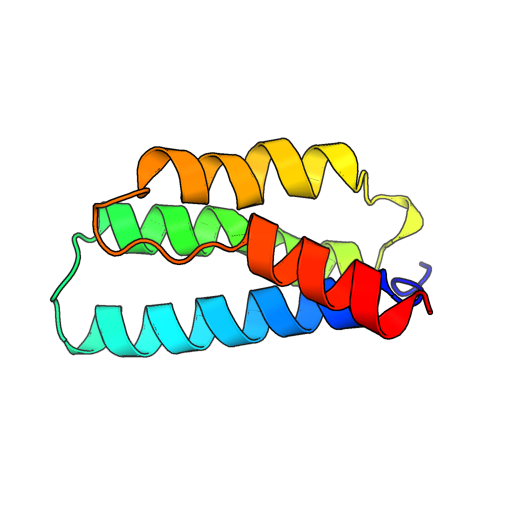 O 1
ATOM 659 N N . ASP A 1 84 ? -0.496 -7.705 0.933 1.00 98.06 84 ASP A N 1
ATOM 660 C CA . ASP A 1 84 ? -1.064 -8.886 0.284 1.00 98.06 84 ASP A CA 1
ATOM 661 C C . ASP A 1 84 ? -1.733 -8.512 -1.048 1.00 98.06 84 ASP A C 1
ATOM 663 O O . ASP A 1 84 ? -1.574 -9.222 -2.037 1.00 98.06 84 ASP A O 1
ATOM 667 N N . ILE A 1 85 ? -2.442 -7.376 -1.101 1.00 98.31 85 ILE A N 1
ATOM 668 C CA . ILE A 1 85 ? -3.034 -6.844 -2.341 1.00 98.31 85 ILE A CA 1
ATOM 669 C C . ILE A 1 85 ? -1.944 -6.588 -3.386 1.00 98.31 85 ILE A C 1
ATOM 671 O O . ILE A 1 85 ? -2.091 -6.992 -4.539 1.00 98.31 85 ILE A O 1
ATOM 675 N N . PHE A 1 86 ? -0.848 -5.938 -2.986 1.00 98.44 86 PHE A N 1
ATOM 676 C CA . PHE A 1 86 ? 0.283 -5.676 -3.871 1.00 98.44 86 PHE A CA 1
ATOM 677 C C . PHE A 1 86 ? 0.864 -6.981 -4.433 1.00 98.44 86 PHE A C 1
ATOM 679 O O . PHE A 1 86 ? 0.954 -7.141 -5.650 1.00 98.44 86 PHE A O 1
ATOM 686 N N . ASP A 1 87 ? 1.196 -7.932 -3.557 1.00 98.00 87 ASP A N 1
ATOM 687 C CA . ASP A 1 87 ? 1.827 -9.201 -3.931 1.00 98.00 87 ASP A CA 1
ATOM 688 C C . ASP A 1 87 ? 0.933 -10.049 -4.843 1.00 98.00 87 ASP A C 1
ATOM 690 O O . ASP A 1 87 ? 1.411 -10.640 -5.811 1.00 98.00 87 ASP A O 1
ATOM 694 N N . GLN A 1 88 ? -0.377 -10.074 -4.578 1.00 98.12 88 GLN A N 1
ATOM 695 C CA . GLN A 1 88 ? -1.346 -10.787 -5.412 1.00 98.12 88 GLN A CA 1
ATOM 696 C C . GLN A 1 88 ? -1.396 -10.231 -6.836 1.00 98.12 88 GLN A C 1
ATOM 698 O O . GLN A 1 88 ? -1.465 -11.001 -7.795 1.00 98.12 88 GLN A O 1
ATOM 703 N N . VAL A 1 89 ? -1.360 -8.905 -6.997 1.00 98.12 89 VAL A N 1
ATOM 704 C CA . VAL A 1 89 ? -1.358 -8.292 -8.332 1.00 98.12 89 VAL A CA 1
ATOM 705 C C . VAL A 1 89 ? -0.027 -8.524 -9.037 1.00 98.12 89 VAL A C 1
ATOM 707 O O . VAL A 1 89 ? -0.041 -8.857 -10.221 1.00 98.12 89 VAL A O 1
ATOM 710 N N . VAL A 1 90 ? 1.096 -8.416 -8.318 1.00 97.81 90 VAL A N 1
ATOM 711 C CA . VAL A 1 90 ? 2.424 -8.733 -8.864 1.00 97.81 90 VAL A CA 1
ATOM 712 C C . VAL A 1 90 ? 2.469 -10.165 -9.393 1.00 97.81 90 VAL A C 1
ATOM 714 O O . VAL A 1 90 ? 2.895 -10.370 -10.526 1.00 97.81 90 VAL A O 1
ATOM 717 N N . ALA A 1 91 ? 1.982 -11.135 -8.614 1.00 96.88 91 ALA A N 1
ATOM 718 C CA . ALA A 1 91 ? 1.932 -12.534 -9.029 1.00 96.88 91 ALA A CA 1
ATOM 719 C C . ALA A 1 91 ? 1.025 -12.739 -10.253 1.00 96.88 91 ALA A C 1
ATOM 721 O O . ALA A 1 91 ? 1.441 -13.356 -11.222 1.00 96.88 91 ALA A O 1
ATOM 722 N N . ARG A 1 92 ? -0.183 -12.161 -10.248 1.00 95.94 92 ARG A N 1
ATOM 723 C CA . ARG A 1 92 ? -1.169 -12.336 -11.327 1.00 95.94 92 ARG A CA 1
ATOM 724 C C . ARG A 1 92 ? -0.747 -11.721 -12.666 1.00 95.94 92 ARG A C 1
ATOM 726 O O . ARG A 1 92 ? -1.138 -12.230 -13.705 1.00 95.94 92 ARG A O 1
ATOM 733 N N . VAL A 1 93 ? -0.066 -10.574 -12.648 1.00 91.81 93 VAL A N 1
ATOM 734 C CA . VAL A 1 93 ? 0.331 -9.841 -13.870 1.00 91.81 93 VAL A CA 1
ATOM 735 C C . VAL A 1 93 ? 1.734 -10.247 -14.341 1.00 91.81 93 VAL A C 1
ATOM 737 O O . VAL A 1 93 ? 2.095 -9.984 -15.483 1.00 91.81 93 VAL A O 1
ATOM 740 N N . GLY A 1 94 ? 2.534 -10.861 -13.465 1.00 77.75 94 GLY A N 1
ATOM 741 C CA . GLY A 1 94 ? 3.865 -11.371 -13.793 1.00 77.75 94 GLY A CA 1
ATOM 742 C C . GLY A 1 94 ? 3.887 -12.753 -14.461 1.00 77.75 94 GLY A C 1
ATOM 743 O O . GLY A 1 94 ? 4.959 -13.163 -14.904 1.00 77.75 94 GLY A O 1
ATOM 744 N N . GLU A 1 95 ? 2.750 -13.455 -14.506 1.00 65.56 95 GLU A N 1
ATOM 745 C CA . GLU A 1 95 ? 2.520 -14.689 -15.285 1.00 65.56 95 GLU A CA 1
ATOM 746 C C . GLU A 1 95 ? 2.288 -14.391 -16.775 1.00 65.56 95 GLU A C 1
ATOM 748 O O . GLU A 1 95 ? 2.849 -15.141 -17.610 1.00 65.56 95 GLU A O 1
#

Mean predicted aligned error: 2.69 Å